Protein AF-A0A2E4JVW1-F1 (afdb_monomer_lite)

Structure (mmCIF, N/CA/C/O backbone):
data_AF-A0A2E4JVW1-F1
#
_entry.id   AF-A0A2E4JVW1-F1
#
loop_
_atom_site.group_PDB
_atom_site.id
_atom_site.type_symbol
_atom_site.label_atom_id
_atom_site.label_alt_id
_atom_site.label_comp_id
_atom_site.label_asym_id
_atom_site.label_entity_id
_atom_site.label_seq_id
_atom_site.pdbx_PDB_ins_code
_atom_site.Cartn_x
_atom_site.Cartn_y
_atom_site.Cartn_z
_atom_site.occupancy
_atom_site.B_iso_or_equiv
_atom_site.auth_seq_id
_atom_site.auth_comp_id
_atom_site.auth_asym_id
_atom_site.auth_atom_id
_atom_site.pdbx_PDB_model_num
ATOM 1 N N . MET A 1 1 ? -23.697 -25.022 1.674 1.00 61.47 1 MET A N 1
ATOM 2 C CA . MET A 1 1 ? -24.098 -23.598 1.800 1.00 61.47 1 MET A CA 1
ATOM 3 C C . MET A 1 1 ? -22.900 -22.826 2.348 1.00 61.47 1 MET A C 1
ATOM 5 O O . MET A 1 1 ? -22.232 -23.369 3.217 1.00 61.47 1 MET A O 1
ATOM 9 N N . LYS A 1 2 ? -22.582 -21.632 1.831 1.00 74.06 2 LYS A N 1
ATOM 10 C CA . LYS A 1 2 ? -21.487 -20.791 2.355 1.00 74.06 2 LYS A CA 1
ATOM 11 C C . LYS A 1 2 ? -22.004 -19.879 3.472 1.00 74.06 2 LYS A C 1
ATOM 13 O O . LYS A 1 2 ? -23.174 -19.491 3.436 1.00 74.06 2 LYS A O 1
ATOM 18 N N . THR A 1 3 ? -21.140 -19.543 4.428 1.00 81.38 3 THR A N 1
ATOM 19 C CA . THR A 1 3 ? -21.439 -18.573 5.488 1.00 81.38 3 THR A CA 1
ATOM 20 C C . THR A 1 3 ? -21.688 -17.192 4.883 1.00 81.38 3 THR A C 1
ATOM 22 O O . THR A 1 3 ? -20.902 -16.742 4.052 1.00 81.38 3 THR A O 1
ATOM 25 N N . ARG A 1 4 ? -22.781 -16.527 5.268 1.00 84.62 4 ARG A N 1
ATOM 26 C CA . ARG A 1 4 ? -23.147 -15.188 4.783 1.00 84.62 4 ARG A CA 1
ATOM 27 C C . ARG A 1 4 ? -23.717 -14.316 5.895 1.00 84.62 4 ARG A C 1
ATOM 29 O O . ARG A 1 4 ? -24.437 -14.812 6.759 1.00 84.62 4 ARG A O 1
ATOM 36 N N . ALA A 1 5 ? -23.451 -13.015 5.827 1.00 86.19 5 ALA A N 1
ATOM 37 C CA . ALA A 1 5 ? -24.197 -12.028 6.599 1.00 86.19 5 ALA A CA 1
ATOM 38 C C . ALA A 1 5 ? -25.593 -11.867 5.979 1.00 86.19 5 ALA A C 1
ATOM 40 O O . ALA A 1 5 ? -25.732 -11.732 4.765 1.00 86.19 5 ALA A O 1
ATOM 41 N N . SER A 1 6 ? -26.628 -11.941 6.808 1.00 86.31 6 SER A N 1
ATOM 42 C CA . SER A 1 6 ? -28.033 -11.878 6.382 1.00 86.31 6 SER A CA 1
ATOM 43 C C . SER A 1 6 ? -28.719 -10.582 6.793 1.00 86.31 6 SER A C 1
ATOM 45 O O . SER A 1 6 ? -29.601 -10.105 6.085 1.00 86.31 6 SER A O 1
ATOM 47 N N . LYS A 1 7 ? -28.297 -10.000 7.918 1.00 86.19 7 LYS A N 1
ATOM 48 C CA . LYS A 1 7 ? -28.765 -8.709 8.415 1.00 86.19 7 LYS A CA 1
ATOM 49 C C . LYS A 1 7 ? -27.623 -8.023 9.155 1.00 86.19 7 LYS A C 1
ATOM 51 O O . LYS A 1 7 ? -26.920 -8.681 9.919 1.00 86.19 7 LYS A O 1
ATOM 56 N N . ILE A 1 8 ? -27.463 -6.728 8.921 1.00 85.19 8 ILE A N 1
ATOM 57 C CA . ILE A 1 8 ? -26.498 -5.859 9.601 1.00 85.19 8 ILE A CA 1
ATOM 58 C C . ILE A 1 8 ? -27.325 -4.751 10.268 1.00 85.19 8 ILE A C 1
ATOM 60 O O . ILE A 1 8 ? -28.175 -4.157 9.600 1.00 85.19 8 ILE A O 1
ATOM 64 N N . SER A 1 9 ? -27.152 -4.533 11.572 1.00 86.31 9 SER A N 1
ATOM 65 C CA . SER A 1 9 ? -27.768 -3.431 12.330 1.00 86.31 9 SER A CA 1
ATOM 66 C C . SER A 1 9 ? -26.704 -2.418 12.766 1.00 86.31 9 SER A C 1
ATOM 68 O O . SER A 1 9 ? -25.636 -2.352 12.173 1.00 86.31 9 SER A O 1
ATOM 70 N N . SER A 1 10 ? -26.990 -1.564 13.745 1.00 82.31 10 SER A N 1
ATOM 71 C CA . SER A 1 10 ? -25.998 -0.648 14.325 1.00 82.31 10 SER A CA 1
ATOM 72 C C . SER A 1 10 ? -25.099 -1.313 15.371 1.00 82.31 10 SER A C 1
ATOM 74 O O . SER A 1 10 ? -24.071 -0.748 15.709 1.00 82.31 10 SER A O 1
ATOM 76 N N . ASP A 1 11 ? -25.484 -2.486 15.871 1.00 90.69 11 ASP A N 1
ATOM 77 C CA . ASP A 1 11 ? -24.921 -3.161 17.049 1.00 90.69 11 ASP A CA 1
ATOM 78 C C . ASP A 1 11 ? -24.727 -4.678 16.858 1.00 90.69 11 ASP A C 1
ATOM 80 O O . ASP A 1 11 ? -24.228 -5.370 17.749 1.00 90.69 11 ASP A O 1
ATOM 84 N N . SER A 1 12 ? -25.180 -5.239 15.728 1.00 90.75 12 SER A N 1
ATOM 85 C CA . SER A 1 12 ? -25.113 -6.680 15.494 1.00 90.75 12 SER A CA 1
ATOM 86 C C . SER A 1 12 ? -25.088 -7.097 14.019 1.00 90.75 12 SER A C 1
ATOM 88 O O . SER A 1 12 ? -25.617 -6.422 13.133 1.00 90.75 12 SER A O 1
ATOM 90 N N . ILE A 1 13 ? -24.479 -8.256 13.748 1.00 91.50 13 ILE A N 1
ATOM 91 C CA . ILE A 1 13 ? -24.524 -8.941 12.449 1.00 91.50 13 ILE A CA 1
ATOM 92 C C . ILE A 1 13 ? -25.131 -10.328 12.635 1.00 91.50 13 ILE A C 1
ATOM 94 O O . ILE A 1 13 ? -24.629 -11.135 13.418 1.00 91.50 13 ILE A O 1
ATOM 98 N N . GLN A 1 14 ? -26.173 -10.646 11.864 1.00 91.19 14 GLN A N 1
ATOM 99 C CA . GLN A 1 14 ? -26.703 -12.007 11.775 1.00 91.19 14 GLN A CA 1
ATOM 100 C C . GLN A 1 14 ? -25.977 -12.798 10.695 1.00 91.19 14 GLN A C 1
ATOM 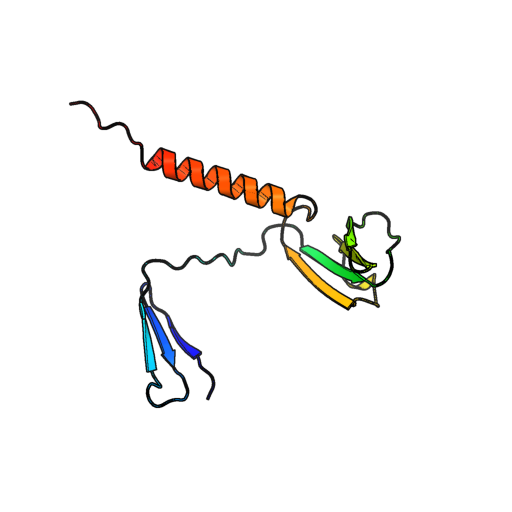102 O O . GLN A 1 14 ? -26.057 -12.474 9.505 1.00 91.19 14 GLN A O 1
ATOM 107 N N . VAL A 1 15 ? -25.342 -13.889 11.103 1.00 90.75 15 VAL A N 1
ATOM 108 C CA . VAL A 1 15 ? -24.577 -14.783 10.239 1.00 90.75 15 VAL A CA 1
ATOM 109 C C . VAL A 1 15 ? -25.346 -16.088 10.042 1.00 90.75 15 VAL A C 1
ATOM 111 O O . VAL A 1 15 ? -25.804 -16.703 11.004 1.00 90.75 15 VAL A O 1
ATOM 114 N N . LEU A 1 16 ? -25.487 -16.510 8.785 1.00 89.50 16 LEU A N 1
ATOM 115 C CA . LEU A 1 16 ? -26.099 -17.779 8.391 1.00 89.50 16 LEU A CA 1
ATOM 116 C C . LEU A 1 16 ? -25.045 -18.686 7.760 1.00 89.50 16 LEU A C 1
ATOM 118 O O . LEU A 1 16 ? -24.385 -18.268 6.811 1.00 89.50 16 LEU A O 1
ATOM 122 N N . GLY A 1 17 ? -24.908 -19.920 8.239 1.00 83.25 17 GLY A N 1
ATOM 123 C CA . GLY A 1 17 ? -23.941 -20.906 7.744 1.00 83.25 17 GLY A CA 1
ATOM 124 C C . GLY A 1 17 ? -24.561 -22.283 7.509 1.00 83.25 17 GLY A C 1
ATOM 125 O O . GLY A 1 17 ? -25.713 -22.529 7.857 1.00 83.25 17 GLY A O 1
ATOM 126 N N . ALA A 1 18 ? -23.793 -23.198 6.910 1.00 72.44 18 ALA A N 1
ATOM 127 C CA . ALA A 1 18 ? -24.144 -24.619 6.901 1.00 72.44 18 ALA A CA 1
ATOM 128 C C . ALA A 1 18 ? -23.584 -25.291 8.162 1.00 72.44 18 ALA A C 1
ATOM 130 O O . ALA A 1 18 ? -22.370 -25.351 8.330 1.00 72.44 18 ALA A O 1
ATOM 131 N N . GLY A 1 19 ? -24.462 -25.800 9.026 1.00 68.31 19 GLY A N 1
ATOM 132 C CA . GLY A 1 19 ? -24.107 -26.531 10.245 1.00 68.31 19 GLY A CA 1
ATOM 133 C C . GLY A 1 19 ? -25.279 -26.582 11.228 1.00 68.31 19 GLY A C 1
ATOM 134 O O . GLY A 1 19 ? -26.271 -25.883 11.034 1.00 68.31 19 GLY A O 1
ATOM 135 N N . ALA A 1 20 ? -25.168 -27.391 12.287 1.00 62.06 20 ALA A N 1
ATOM 136 C CA . ALA A 1 20 ? -26.198 -27.501 13.331 1.00 62.06 20 ALA A CA 1
ATOM 137 C C . ALA A 1 20 ? -26.480 -26.154 14.030 1.00 62.06 20 ALA A C 1
ATOM 139 O O . ALA A 1 20 ? -27.611 -25.869 14.408 1.00 62.06 20 ALA A O 1
ATOM 140 N N . ILE A 1 21 ? -25.466 -25.286 14.111 1.00 65.25 21 ILE A N 1
ATOM 141 C CA . ILE A 1 21 ? -25.580 -23.884 14.531 1.00 65.25 21 ILE A CA 1
ATOM 142 C C . ILE A 1 21 ? -25.574 -23.020 13.263 1.00 65.25 21 ILE A C 1
ATOM 144 O O . ILE A 1 21 ? -24.631 -22.293 12.961 1.00 65.25 21 ILE A O 1
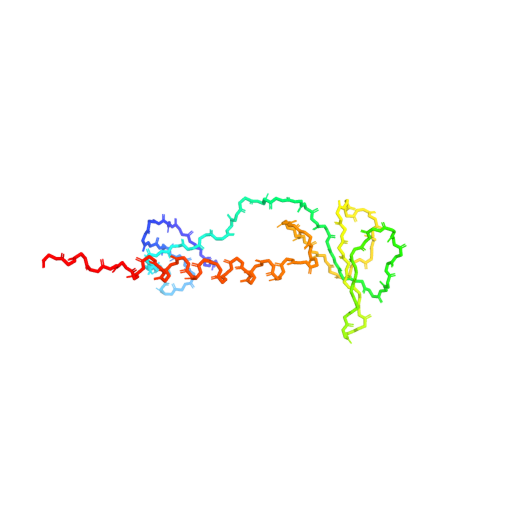ATOM 148 N N . GLY A 1 22 ? -26.615 -23.181 12.447 1.00 68.81 22 GLY A N 1
ATOM 149 C CA . GLY A 1 22 ? -26.729 -22.531 11.137 1.00 68.81 22 GLY A CA 1
ATOM 150 C C . GLY A 1 22 ? -27.040 -21.033 11.204 1.00 68.81 22 GLY A C 1
ATOM 151 O O . GLY A 1 22 ? -27.078 -20.375 10.165 1.00 68.81 22 GLY A O 1
ATOM 152 N N . ARG A 1 23 ? -27.269 -20.489 12.406 1.00 83.25 23 ARG A N 1
ATOM 153 C CA . ARG A 1 23 ? -27.596 -19.083 12.652 1.00 83.25 23 ARG A CA 1
ATOM 154 C C . ARG A 1 23 ? -26.926 -18.606 13.934 1.00 83.25 23 ARG A C 1
ATOM 156 O O . ARG A 1 23 ? -27.101 -19.230 14.975 1.00 83.25 23 ARG A O 1
ATOM 163 N N . ASN A 1 24 ? -26.203 -17.496 13.852 1.00 87.12 24 ASN A N 1
ATOM 164 C CA . ASN A 1 24 ? -25.620 -16.841 15.018 1.00 87.12 24 ASN A CA 1
ATOM 165 C C . ASN A 1 24 ? -25.655 -15.313 14.868 1.00 87.12 24 ASN A C 1
ATOM 167 O O . ASN A 1 24 ? -25.773 -14.797 13.753 1.00 87.12 24 ASN A O 1
ATOM 171 N N . THR A 1 25 ? -25.545 -14.605 15.987 1.00 90.44 25 THR A N 1
ATOM 172 C CA . THR A 1 25 ? -25.500 -13.143 16.052 1.00 90.44 25 THR A CA 1
ATOM 173 C C . THR A 1 25 ? -24.168 -12.717 16.656 1.00 90.44 25 THR A C 1
ATOM 175 O O . THR A 1 25 ? -23.791 -13.189 17.724 1.00 90.44 25 THR A O 1
ATOM 178 N N . ILE A 1 26 ? -23.453 -11.830 15.968 1.00 89.12 26 ILE A N 1
ATOM 179 C CA . ILE A 1 26 ? -22.227 -11.199 16.469 1.00 89.12 26 ILE A CA 1
ATOM 180 C C . ILE A 1 26 ? -22.600 -9.793 16.924 1.00 89.12 26 ILE A C 1
ATOM 182 O O . ILE A 1 26 ? -23.071 -9.016 16.098 1.00 89.12 26 ILE A O 1
ATOM 186 N N . HIS A 1 27 ? -22.399 -9.479 18.202 1.00 91.38 27 HIS A N 1
ATOM 187 C CA . HIS A 1 27 ? -22.589 -8.134 18.750 1.00 91.38 27 HIS A CA 1
ATOM 188 C C . HIS A 1 27 ? -21.291 -7.326 18.668 1.00 91.38 27 HIS A C 1
ATOM 190 O O . HIS A 1 27 ? -20.204 -7.895 18.782 1.00 91.38 27 HIS A O 1
ATOM 196 N N . TYR A 1 28 ? -21.404 -6.016 18.464 1.00 85.75 28 TYR A N 1
ATOM 197 C CA . TYR A 1 28 ? -20.270 -5.094 18.434 1.00 85.75 28 TYR A CA 1
ATOM 198 C C . TYR A 1 28 ? -20.677 -3.705 18.922 1.00 85.75 28 TYR A C 1
ATOM 200 O O . TYR A 1 28 ? -21.818 -3.285 18.746 1.00 85.75 28 TYR A O 1
ATOM 208 N N . ASP A 1 29 ? -19.706 -2.973 19.462 1.00 83.75 29 ASP A N 1
ATOM 209 C CA . ASP A 1 29 ? -19.912 -1.599 19.931 1.00 83.75 29 ASP A CA 1
ATOM 210 C C . ASP A 1 29 ? -19.619 -0.559 18.839 1.00 83.75 29 ASP A C 1
ATOM 212 O O . ASP A 1 29 ? -20.232 0.505 18.795 1.00 83.75 29 ASP A O 1
ATOM 216 N N . ALA A 1 30 ? -18.681 -0.857 17.931 1.00 76.81 30 ALA A N 1
ATOM 217 C CA . ALA A 1 30 ? -18.308 0.029 16.833 1.00 76.81 30 ALA A CA 1
ATOM 218 C C . ALA A 1 30 ? -17.827 -0.753 15.602 1.00 76.81 30 ALA A C 1
ATOM 220 O O . ALA A 1 30 ? -17.072 -1.718 15.720 1.00 76.81 30 ALA A O 1
ATOM 221 N N . ILE A 1 31 ? -18.216 -0.288 14.410 1.00 77.81 31 ILE A N 1
ATOM 222 C CA . ILE A 1 31 ? -17.628 -0.717 13.135 1.00 77.81 31 ILE A CA 1
ATOM 223 C C . ILE A 1 31 ? -16.647 0.356 12.686 1.00 77.81 31 ILE A C 1
ATOM 225 O O . ILE A 1 31 ? -17.023 1.506 12.464 1.00 77.81 31 ILE A O 1
ATOM 229 N N . LEU A 1 32 ? -15.390 -0.039 12.515 1.00 72.00 32 LEU A N 1
ATOM 230 C CA . LEU A 1 32 ? -14.396 0.789 11.852 1.00 72.00 32 LEU A CA 1
ATOM 231 C C . LEU A 1 32 ? -14.420 0.457 10.363 1.00 72.00 32 LEU A C 1
ATOM 233 O O . LEU A 1 32 ? -13.839 -0.534 9.922 1.00 72.00 32 LEU A O 1
ATOM 237 N N . ASP A 1 33 ? -15.145 1.266 9.598 1.00 69.12 33 ASP A N 1
ATOM 238 C CA . ASP A 1 33 ? -15.163 1.148 8.148 1.00 69.12 33 ASP A CA 1
ATOM 239 C C . ASP A 1 33 ? -14.036 1.988 7.545 1.00 69.12 33 ASP A C 1
ATOM 241 O O . ASP A 1 33 ? -14.134 3.208 7.419 1.00 69.12 33 ASP A O 1
ATOM 245 N N . PHE A 1 34 ? -12.936 1.323 7.201 1.00 65.00 34 PHE A N 1
ATOM 246 C CA . PHE A 1 34 ? -11.792 1.950 6.538 1.00 65.00 34 PHE A CA 1
ATOM 247 C C . PHE A 1 34 ? -11.901 1.930 5.015 1.00 65.00 34 PHE A C 1
ATOM 249 O O . PHE A 1 34 ? -10.947 2.314 4.338 1.00 65.00 34 PHE A O 1
ATOM 256 N N . ARG A 1 35 ? -13.041 1.496 4.458 1.00 65.31 35 ARG A N 1
ATOM 257 C CA . ARG A 1 35 ? -13.335 1.658 3.034 1.00 65.31 35 ARG A CA 1
ATOM 258 C C . ARG A 1 35 ? -13.578 3.144 2.788 1.00 65.31 35 ARG A C 1
ATOM 260 O O . ARG A 1 35 ? -14.709 3.619 2.784 1.00 65.31 35 ARG A O 1
ATOM 267 N N . GLN A 1 36 ? -12.499 3.905 2.657 1.00 60.09 36 GLN A N 1
ATOM 268 C CA . GLN A 1 36 ? -12.586 5.266 2.155 1.00 60.09 36 GLN A CA 1
ATOM 269 C C . GLN A 1 36 ? -13.123 5.198 0.721 1.00 60.09 36 GLN A C 1
ATOM 271 O O . GLN A 1 36 ? -12.835 4.249 -0.012 1.00 60.09 36 GLN A O 1
ATOM 276 N N . ASN A 1 37 ? -13.881 6.212 0.298 1.00 58.62 37 ASN A N 1
ATOM 277 C CA . ASN A 1 37 ? -13.926 6.519 -1.131 1.00 58.62 37 ASN A CA 1
ATOM 278 C C . ASN A 1 37 ? -12.467 6.602 -1.590 1.00 58.62 37 ASN A C 1
ATOM 280 O O . ASN A 1 37 ? -11.666 7.177 -0.862 1.00 58.62 37 ASN A O 1
ATOM 284 N N . ASN A 1 38 ? -12.099 5.998 -2.716 1.00 61.34 38 ASN A N 1
ATOM 285 C CA . ASN A 1 38 ? -10.735 6.092 -3.233 1.00 61.34 38 ASN A CA 1
ATOM 286 C C . ASN A 1 38 ? -10.388 7.581 -3.425 1.00 61.34 38 ASN A C 1
ATOM 288 O O . ASN A 1 38 ? -10.796 8.185 -4.415 1.00 61.34 38 ASN A O 1
ATOM 292 N N . VAL A 1 39 ? -9.730 8.197 -2.439 1.00 67.38 39 VAL A N 1
ATOM 293 C CA . VAL A 1 39 ? -9.357 9.612 -2.458 1.00 67.38 39 VAL A CA 1
ATOM 294 C C . VAL A 1 39 ? -7.885 9.678 -2.824 1.00 67.38 39 VAL A C 1
ATOM 296 O O . VAL A 1 39 ? -7.045 9.136 -2.110 1.00 67.38 39 VAL A O 1
ATOM 299 N N . GLY A 1 40 ? -7.591 10.351 -3.931 1.00 75.38 40 GLY A N 1
ATOM 300 C CA . GLY A 1 40 ? -6.234 10.530 -4.437 1.00 75.38 40 GLY A CA 1
ATOM 301 C C . GLY A 1 40 ? -6.009 9.852 -5.790 1.00 75.38 40 GLY A C 1
ATOM 302 O O . GLY A 1 40 ? -6.926 9.230 -6.336 1.00 75.38 40 GLY A O 1
ATOM 303 N N . PRO A 1 41 ? -4.806 10.014 -6.364 1.00 83.25 41 PRO A N 1
ATOM 304 C CA . PRO A 1 41 ? -4.464 9.416 -7.645 1.00 83.25 41 PRO A CA 1
ATOM 305 C C . PRO A 1 41 ? -4.494 7.883 -7.591 1.00 83.25 41 PRO A C 1
ATOM 307 O O . PRO A 1 41 ? -4.202 7.261 -6.567 1.00 83.25 41 PRO A O 1
ATOM 310 N N . GLU A 1 42 ? -4.867 7.275 -8.717 1.00 86.56 42 GLU A N 1
ATOM 311 C CA . GLU A 1 42 ? -4.778 5.831 -8.915 1.00 86.56 42 GLU A CA 1
ATOM 312 C C . GLU A 1 42 ? -3.381 5.481 -9.424 1.00 86.56 42 GLU A C 1
ATOM 314 O O . GLU A 1 42 ? -2.944 5.940 -10.478 1.00 86.56 42 GLU A O 1
ATOM 319 N N . TRP A 1 43 ? -2.705 4.614 -8.686 1.00 88.06 43 TRP A N 1
ATOM 320 C CA . TRP A 1 43 ? -1.420 4.058 -9.053 1.00 88.06 43 TRP A CA 1
ATOM 321 C C . TRP A 1 43 ? -1.592 2.602 -9.435 1.00 88.06 43 TRP A C 1
ATOM 323 O O . TRP A 1 43 ? -2.122 1.783 -8.677 1.00 88.06 43 TRP A O 1
ATOM 333 N N . PHE A 1 44 ? -1.083 2.266 -10.608 1.00 88.69 44 PHE A N 1
ATOM 334 C CA . PHE A 1 44 ? -0.994 0.894 -11.048 1.00 88.69 44 PHE A CA 1
ATOM 335 C C . PHE A 1 44 ? 0.384 0.340 -10.713 1.00 88.69 44 PHE A C 1
ATOM 337 O O . PHE A 1 44 ? 1.401 0.880 -11.149 1.00 88.69 44 PHE A O 1
ATOM 344 N N . GLY A 1 45 ? 0.418 -0.740 -9.940 1.00 88.81 45 GLY A N 1
ATOM 345 C CA . GLY A 1 45 ? 1.659 -1.363 -9.518 1.00 88.81 45 GLY A CA 1
ATOM 346 C C . GLY A 1 45 ? 1.714 -2.850 -9.806 1.00 88.81 45 GLY A C 1
ATOM 347 O O . GLY A 1 45 ? 0.716 -3.506 -10.119 1.00 88.81 45 GLY A O 1
ATOM 348 N N . GLY A 1 46 ? 2.902 -3.412 -9.659 1.00 90.50 46 GLY A N 1
ATOM 349 C CA . GLY A 1 46 ? 3.083 -4.844 -9.765 1.00 90.50 46 GLY A CA 1
ATOM 350 C C . GLY A 1 46 ? 4.524 -5.290 -9.618 1.00 90.50 46 GLY A C 1
ATOM 351 O O . GLY A 1 46 ? 5.440 -4.496 -9.415 1.00 90.50 46 GLY A O 1
ATOM 352 N N . ILE A 1 47 ? 4.698 -6.602 -9.719 1.00 91.69 47 ILE A N 1
ATOM 353 C CA . ILE A 1 47 ? 5.977 -7.284 -9.555 1.00 91.69 47 ILE A CA 1
ATOM 354 C C . ILE A 1 47 ? 6.409 -7.861 -10.899 1.00 91.69 47 ILE A C 1
ATOM 356 O O . ILE A 1 47 ? 5.613 -8.484 -11.607 1.00 91.69 47 ILE A O 1
ATOM 360 N N . LEU A 1 48 ? 7.683 -7.674 -11.225 1.00 90.50 48 LEU A N 1
ATOM 361 C CA . LEU A 1 48 ? 8.329 -8.150 -12.442 1.00 90.50 48 LEU A CA 1
ATOM 362 C C . LEU A 1 48 ? 9.592 -8.936 -12.098 1.00 90.50 48 LEU A C 1
ATOM 364 O O . LEU A 1 48 ? 10.275 -8.648 -11.119 1.00 90.50 48 LEU A O 1
ATOM 368 N N . SER A 1 49 ? 9.943 -9.905 -12.938 1.00 88.38 49 SER A N 1
ATOM 369 C CA . SER A 1 49 ? 11.215 -10.636 -12.833 1.00 88.38 49 SER A CA 1
ATOM 370 C C . SER A 1 49 ? 12.422 -9.807 -13.276 1.00 88.38 49 SER A C 1
ATOM 372 O O . SER A 1 49 ? 13.559 -10.211 -13.063 1.00 88.38 49 SER A O 1
ATOM 374 N N . SER A 1 50 ? 12.192 -8.680 -13.947 1.00 80.06 50 SER A N 1
ATOM 375 C CA . SER A 1 50 ? 13.228 -7.830 -14.526 1.00 80.06 50 SER A CA 1
ATOM 376 C C . SER A 1 50 ? 12.939 -6.364 -14.250 1.00 80.06 50 SER A C 1
ATOM 378 O O . SER A 1 50 ? 11.781 -5.966 -14.113 1.00 80.06 50 SER A O 1
ATOM 380 N N . LYS A 1 51 ? 13.997 -5.552 -14.239 1.00 71.50 51 LYS A N 1
ATOM 381 C CA . LYS A 1 51 ? 13.866 -4.106 -14.108 1.00 71.50 51 LYS A CA 1
ATOM 382 C C . LYS A 1 51 ? 13.135 -3.527 -15.319 1.00 71.50 51 LYS A C 1
ATOM 384 O O . LYS A 1 51 ? 13.366 -3.943 -16.456 1.00 71.50 51 LYS A O 1
ATOM 389 N N . LEU A 1 52 ? 12.277 -2.560 -15.051 1.00 71.06 52 LEU A N 1
ATOM 390 C CA . LEU A 1 52 ? 11.627 -1.743 -16.054 1.00 71.06 52 LEU A CA 1
ATOM 391 C C . LEU A 1 52 ? 12.510 -0.498 -16.328 1.00 71.06 52 LEU A C 1
ATOM 393 O O . LEU A 1 52 ? 13.445 -0.206 -15.580 1.00 71.06 52 LEU A O 1
ATOM 397 N N . GLY A 1 53 ? 12.350 0.131 -17.489 1.00 66.75 53 GLY A N 1
ATOM 398 C CA . GLY A 1 53 ? 13.239 1.203 -17.959 1.00 66.75 53 GLY A CA 1
ATOM 399 C C . GLY A 1 53 ? 12.495 2.471 -18.350 1.00 66.75 53 GLY A C 1
ATOM 400 O O . GLY A 1 53 ? 13.010 3.244 -19.157 1.00 66.75 53 GLY A O 1
ATOM 401 N N . PHE A 1 54 ? 11.268 2.664 -17.864 1.00 69.75 54 PHE A N 1
ATOM 402 C CA . PHE A 1 54 ? 10.461 3.811 -18.250 1.00 69.75 54 PHE A CA 1
ATOM 403 C C . PHE A 1 54 ? 10.843 5.051 -17.444 1.00 69.75 54 PHE A C 1
ATOM 405 O O . PHE A 1 54 ? 11.133 5.005 -16.250 1.00 69.75 54 PHE A O 1
ATOM 412 N N . SER A 1 55 ? 10.811 6.207 -18.100 1.00 66.69 55 SER A N 1
ATOM 413 C CA . SER A 1 55 ? 10.942 7.488 -17.416 1.00 66.69 55 SER A CA 1
ATOM 414 C C . SER A 1 55 ? 9.710 7.743 -16.542 1.00 66.69 55 SER A C 1
ATOM 416 O O . SER A 1 55 ? 8.593 7.739 -17.058 1.00 66.69 55 SER A O 1
ATOM 418 N N . GLY A 1 56 ? 9.913 8.012 -15.250 1.00 71.06 56 GLY A N 1
ATOM 419 C CA . GLY A 1 56 ? 8.838 8.380 -14.318 1.00 71.06 56 GLY A CA 1
ATOM 420 C C . GLY A 1 56 ? 8.208 7.217 -13.548 1.00 71.06 56 GLY A C 1
ATOM 421 O O . GLY A 1 56 ? 7.259 7.438 -12.801 1.00 71.06 56 GLY A O 1
ATOM 422 N N . GLU A 1 57 ? 8.728 5.997 -13.691 1.00 82.44 57 GLU A N 1
ATOM 423 C CA . GLU A 1 57 ? 8.342 4.879 -12.829 1.00 82.44 57 GLU A CA 1
ATOM 424 C C . GLU A 1 57 ? 8.940 5.021 -11.421 1.00 82.44 57 GLU A C 1
ATOM 426 O O . GLU A 1 57 ? 10.068 5.489 -11.239 1.00 82.44 57 GLU A O 1
ATOM 431 N N . ILE A 1 58 ? 8.192 4.572 -10.418 1.00 88.12 58 ILE A N 1
ATOM 432 C CA . ILE A 1 58 ? 8.722 4.325 -9.078 1.00 88.12 58 ILE A CA 1
ATOM 433 C C . ILE A 1 58 ? 9.048 2.838 -9.019 1.00 88.12 58 ILE A C 1
ATOM 435 O O . ILE A 1 58 ? 8.156 2.016 -9.209 1.00 88.12 58 ILE A O 1
ATOM 439 N N . SER A 1 59 ? 10.307 2.478 -8.772 1.00 89.00 59 SER A N 1
ATOM 440 C CA . SER A 1 59 ? 10.712 1.074 -8.705 1.00 89.00 59 SER A CA 1
ATOM 441 C C . SER A 1 59 ? 11.649 0.766 -7.543 1.00 89.00 59 SER A C 1
ATOM 443 O O . SER A 1 59 ? 12.400 1.620 -7.070 1.00 89.00 59 SER A O 1
ATOM 445 N N . GLY A 1 60 ? 11.581 -0.479 -7.075 1.00 88.62 60 GLY A N 1
ATOM 446 C CA . GLY A 1 60 ? 12.377 -0.997 -5.968 1.00 88.62 60 GLY A CA 1
ATOM 447 C C . GLY A 1 60 ? 12.767 -2.451 -6.200 1.00 88.62 60 GLY A C 1
ATOM 448 O O . GLY A 1 60 ? 11.984 -3.245 -6.722 1.00 88.62 60 GLY A O 1
ATOM 449 N N . PHE A 1 61 ? 13.995 -2.806 -5.825 1.00 90.25 61 PHE A N 1
ATOM 450 C CA . PHE A 1 61 ? 14.473 -4.183 -5.912 1.00 90.25 61 PHE A CA 1
ATOM 451 C C . PHE A 1 61 ? 14.114 -4.945 -4.640 1.00 90.25 61 PHE A C 1
ATOM 453 O O . PHE A 1 61 ? 14.406 -4.494 -3.530 1.00 90.25 61 PHE A O 1
ATOM 460 N N . ARG A 1 62 ? 13.502 -6.114 -4.805 1.00 88.62 62 ARG A N 1
ATOM 461 C CA . ARG A 1 62 ? 13.151 -7.001 -3.704 1.00 88.62 62 ARG A CA 1
ATOM 462 C C . ARG A 1 62 ? 14.282 -8.003 -3.453 1.00 88.62 62 ARG A C 1
ATOM 464 O O . ARG A 1 62 ? 14.941 -8.434 -4.398 1.00 88.62 62 ARG A O 1
ATOM 471 N N . PRO A 1 63 ? 14.490 -8.445 -2.200 1.00 91.12 63 PRO A N 1
ATOM 472 C CA . PRO A 1 63 ? 15.521 -9.436 -1.873 1.00 91.12 63 PRO A CA 1
ATOM 473 C C . PRO A 1 63 ? 15.380 -10.776 -2.612 1.00 91.12 63 PRO A C 1
ATOM 475 O O . PRO A 1 63 ? 16.353 -11.511 -2.740 1.00 91.12 63 PRO A O 1
ATOM 478 N N . ASP A 1 64 ? 14.178 -11.090 -3.100 1.00 89.62 64 ASP A N 1
ATOM 479 C CA . ASP A 1 64 ? 13.867 -12.295 -3.879 1.00 89.62 64 ASP A CA 1
ATOM 480 C C . ASP A 1 64 ? 14.284 -12.202 -5.361 1.00 89.62 64 ASP A C 1
ATOM 482 O O . ASP A 1 64 ? 14.023 -13.122 -6.134 1.00 89.62 64 ASP A O 1
ATOM 486 N N . GLY A 1 65 ? 14.935 -11.110 -5.770 1.00 88.88 65 GLY A N 1
ATOM 487 C CA . GLY A 1 65 ? 15.387 -10.904 -7.143 1.00 88.88 65 GLY A CA 1
ATOM 488 C C . GLY A 1 65 ? 14.352 -10.249 -8.055 1.00 88.88 65 GLY A C 1
ATOM 489 O O . GLY A 1 65 ? 14.664 -9.949 -9.207 1.00 88.88 65 GLY A O 1
ATOM 490 N N . THR A 1 66 ? 13.132 -10.015 -7.567 1.00 92.25 66 THR A N 1
ATOM 491 C CA . THR A 1 66 ? 12.080 -9.349 -8.338 1.00 92.25 66 THR A CA 1
ATOM 492 C C . THR A 1 66 ? 12.146 -7.831 -8.189 1.00 92.25 66 THR A C 1
ATOM 494 O O . THR A 1 66 ? 12.789 -7.285 -7.293 1.00 92.25 66 THR A O 1
ATOM 497 N N . THR A 1 67 ? 11.496 -7.118 -9.102 1.00 90.81 67 THR A N 1
ATOM 498 C CA . THR A 1 67 ? 11.370 -5.661 -9.061 1.00 90.81 67 THR A CA 1
ATOM 499 C C . THR A 1 67 ? 9.910 -5.297 -8.855 1.00 90.81 67 THR A C 1
ATOM 501 O O . THR A 1 67 ? 9.043 -5.748 -9.603 1.00 90.81 67 THR A O 1
ATOM 504 N N . GLU A 1 68 ? 9.641 -4.483 -7.843 1.00 91.12 68 GLU A N 1
ATOM 505 C CA . GLU A 1 68 ? 8.354 -3.824 -7.664 1.00 91.12 68 GLU A CA 1
ATOM 506 C C . GLU A 1 68 ? 8.347 -2.516 -8.454 1.00 91.12 68 GLU A C 1
ATOM 508 O O . GLU A 1 68 ? 9.336 -1.779 -8.440 1.00 91.12 68 GLU A O 1
ATOM 513 N N . VAL A 1 69 ? 7.250 -2.239 -9.155 1.00 90.31 69 VAL A N 1
ATOM 514 C CA . VAL A 1 69 ? 7.081 -1.035 -9.973 1.00 90.31 69 VAL A CA 1
ATOM 515 C C . VAL A 1 69 ? 5.710 -0.427 -9.724 1.00 90.31 69 VAL A C 1
ATOM 517 O O . VAL A 1 69 ? 4.727 -1.158 -9.633 1.00 90.31 69 VAL A O 1
ATOM 520 N N . TRP A 1 70 ? 5.651 0.901 -9.683 1.00 90.19 70 TRP A N 1
ATOM 521 C CA . TRP A 1 70 ? 4.445 1.712 -9.580 1.00 90.19 70 TRP A CA 1
ATOM 522 C C . TRP A 1 70 ? 4.426 2.792 -10.664 1.00 90.19 70 TRP A C 1
ATOM 524 O O . TRP A 1 70 ? 5.424 3.476 -10.908 1.00 90.19 70 TRP A O 1
ATOM 534 N N . LEU A 1 71 ? 3.273 2.941 -11.311 1.00 87.56 71 LEU A N 1
ATOM 535 C CA . LEU A 1 71 ? 3.025 3.834 -12.437 1.00 87.56 71 LEU A CA 1
ATOM 536 C C . LEU A 1 71 ? 1.771 4.666 -12.152 1.00 87.56 71 LEU A C 1
ATOM 538 O O . LEU A 1 71 ? 0.728 4.118 -11.805 1.00 87.56 71 LEU A O 1
ATOM 542 N N . ASN A 1 72 ? 1.853 5.979 -12.364 1.00 81.44 72 ASN A N 1
ATOM 543 C CA . ASN A 1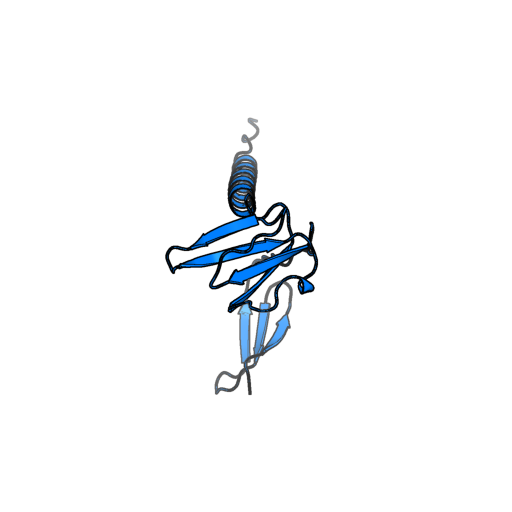 72 ? 0.706 6.898 -12.298 1.00 81.44 72 ASN A CA 1
ATOM 544 C C . ASN A 1 72 ? -0.067 6.957 -13.638 1.00 81.44 72 ASN A C 1
ATOM 546 O O . ASN A 1 72 ? -0.704 7.947 -13.977 1.00 81.44 72 ASN A O 1
ATOM 550 N N . GLU A 1 73 ? 0.066 5.922 -14.474 1.00 68.69 73 GLU A N 1
ATOM 551 C CA . GLU A 1 73 ? -0.530 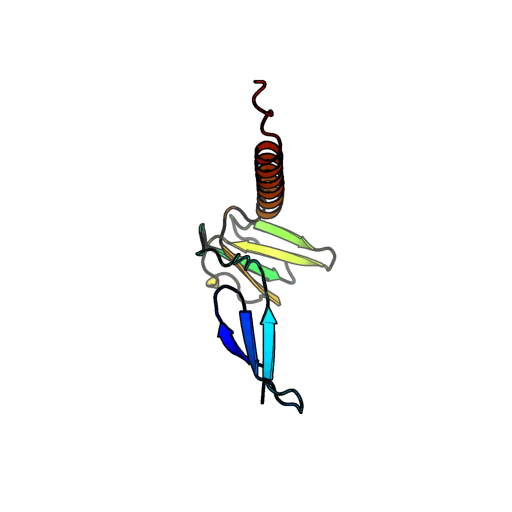5.844 -15.809 1.00 68.69 73 GLU A CA 1
ATOM 552 C C . GLU A 1 73 ? -0.986 4.409 -16.118 1.00 68.69 73 GLU A C 1
ATOM 554 O O . GLU A 1 73 ? -0.585 3.447 -15.462 1.00 68.69 73 GLU A O 1
ATOM 559 N N . SER A 1 74 ? -1.843 4.263 -17.136 1.00 61.97 74 SER A N 1
ATOM 560 C CA . SER A 1 74 ? -2.600 3.034 -17.404 1.00 61.97 74 SER A CA 1
ATOM 561 C C . SER A 1 74 ? -1.749 1.756 -17.509 1.00 61.97 74 SER A C 1
ATOM 563 O O . SER A 1 74 ? -0.686 1.740 -18.136 1.00 61.97 74 SER A O 1
ATOM 565 N N . ARG A 1 75 ? -2.327 0.654 -17.005 1.00 57.88 75 ARG A N 1
ATOM 566 C CA . ARG A 1 75 ? -1.861 -0.751 -17.006 1.00 57.88 75 ARG A CA 1
ATOM 567 C C . ARG A 1 75 ? -1.229 -1.263 -18.313 1.00 57.88 75 ARG A C 1
ATOM 569 O O . ARG A 1 75 ? -0.456 -2.215 -18.279 1.00 57.88 75 ARG A O 1
ATOM 576 N N . ASN A 1 76 ? -1.516 -0.633 -19.452 1.00 58.81 76 ASN A N 1
ATOM 577 C CA . ASN A 1 76 ? -1.185 -1.125 -20.794 1.00 58.81 76 ASN A CA 1
ATOM 578 C C . ASN A 1 76 ? 0.301 -1.025 -21.185 1.00 58.81 76 ASN A C 1
ATOM 580 O O . ASN A 1 76 ? 0.657 -1.411 -22.295 1.00 58.81 76 ASN A O 1
ATOM 584 N N . ARG A 1 77 ? 1.178 -0.501 -20.319 1.00 64.12 77 ARG A N 1
ATOM 585 C CA . ARG A 1 77 ? 2.610 -0.347 -20.641 1.00 64.12 77 ARG A CA 1
ATOM 586 C C . ARG A 1 77 ? 3.459 -1.590 -20.368 1.00 64.12 77 ARG A C 1
ATOM 588 O O . ARG A 1 77 ? 4.612 -1.626 -20.787 1.00 64.12 77 ARG A O 1
ATOM 595 N N . VAL A 1 78 ? 2.915 -2.604 -19.688 1.00 69.56 78 VAL A N 1
ATOM 596 C CA . VAL A 1 78 ? 3.680 -3.775 -19.232 1.00 69.56 78 VAL A CA 1
ATOM 597 C C . VAL A 1 78 ? 2.837 -5.047 -19.350 1.00 69.56 78 VAL A C 1
ATOM 599 O O . VAL A 1 78 ? 1.759 -5.135 -18.767 1.00 69.56 78 VAL A O 1
ATOM 602 N N . ASN A 1 79 ? 3.344 -6.043 -20.083 1.00 69.69 79 ASN A N 1
ATOM 603 C CA . ASN A 1 79 ? 2.615 -7.278 -20.414 1.00 69.69 79 ASN A CA 1
ATOM 604 C C . ASN A 1 79 ? 3.037 -8.508 -19.585 1.00 69.69 79 ASN A C 1
ATOM 606 O O . ASN A 1 79 ? 2.447 -9.573 -19.737 1.00 69.69 79 ASN A O 1
ATOM 610 N N . ASN A 1 80 ? 4.052 -8.395 -18.726 1.00 81.56 80 ASN A N 1
ATOM 611 C CA . ASN A 1 80 ? 4.720 -9.522 -18.060 1.00 81.56 80 ASN A CA 1
ATOM 612 C C . ASN A 1 80 ? 4.690 -9.439 -16.524 1.00 81.56 80 ASN A C 1
ATOM 614 O O . ASN A 1 80 ? 5.654 -9.816 -15.859 1.00 81.56 80 ASN A O 1
ATOM 618 N N . TRP A 1 81 ? 3.586 -8.951 -15.958 1.00 87.25 81 TRP A N 1
ATOM 619 C CA . TRP A 1 81 ? 3.386 -8.917 -14.510 1.00 87.25 81 TRP A CA 1
ATOM 620 C C . TRP A 1 81 ? 3.341 -10.323 -13.912 1.00 87.25 81 TRP A C 1
ATOM 622 O O . TRP A 1 81 ? 2.534 -11.153 -14.322 1.00 87.25 81 TRP A O 1
ATOM 632 N N . ILE A 1 82 ? 4.157 -10.559 -12.885 1.00 90.38 82 ILE A N 1
ATOM 633 C CA . ILE A 1 82 ? 4.035 -11.731 -12.007 1.00 90.38 82 ILE A CA 1
ATOM 634 C C . ILE A 1 82 ? 2.801 -11.560 -11.117 1.00 90.38 82 ILE A C 1
ATOM 636 O O . ILE A 1 82 ? 2.026 -12.489 -10.905 1.00 90.38 82 ILE A O 1
ATOM 640 N N . GLN A 1 83 ? 2.615 -10.342 -10.611 1.00 90.00 83 GLN A N 1
ATOM 641 C CA . GLN A 1 83 ? 1.489 -9.944 -9.782 1.00 90.00 83 GLN A CA 1
ATOM 642 C C . GLN A 1 83 ? 1.185 -8.471 -10.040 1.00 90.00 83 GLN A C 1
ATOM 644 O O . GLN A 1 83 ? 2.097 -7.675 -10.252 1.00 90.00 83 GLN A O 1
ATOM 649 N N . THR A 1 84 ? -0.094 -8.111 -9.992 1.00 90.31 84 THR A N 1
ATOM 650 C CA . THR A 1 84 ? -0.562 -6.728 -10.125 1.00 90.31 84 THR A CA 1
ATOM 651 C C . THR A 1 84 ? -1.202 -6.255 -8.834 1.00 90.31 84 THR A C 1
ATOM 653 O O . THR A 1 84 ? -1.834 -7.043 -8.128 1.00 90.31 84 THR A O 1
ATOM 656 N N . THR A 1 85 ? -1.114 -4.962 -8.577 1.00 88.81 85 THR A N 1
ATOM 657 C CA . THR A 1 85 ? -1.773 -4.289 -7.467 1.00 88.81 85 THR A CA 1
ATOM 658 C C . THR A 1 85 ? -2.256 -2.913 -7.920 1.00 88.81 85 THR A C 1
ATOM 660 O O . THR A 1 85 ? -1.768 -2.362 -8.909 1.00 88.81 85 THR A O 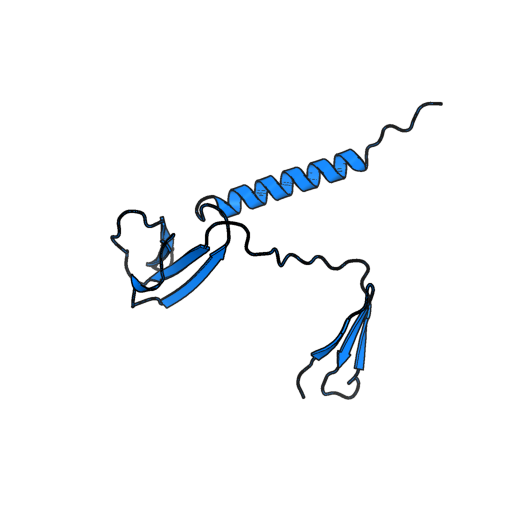1
ATOM 663 N N . THR A 1 86 ? -3.235 -2.372 -7.210 1.00 87.75 86 THR A N 1
ATOM 664 C CA . THR A 1 86 ? -3.721 -1.010 -7.421 1.00 87.75 86 THR A CA 1
ATOM 665 C C . THR A 1 86 ? -3.672 -0.300 -6.084 1.00 87.75 86 THR A C 1
ATOM 667 O O . THR A 1 86 ? -4.108 -0.850 -5.072 1.00 87.75 86 THR A O 1
ATOM 670 N N . TRP A 1 87 ? -3.140 0.912 -6.088 1.00 85.38 87 TRP A N 1
ATOM 671 C CA . TRP A 1 87 ? -3.085 1.782 -4.926 1.00 85.38 87 TRP A CA 1
ATOM 672 C C . TRP A 1 87 ? -3.861 3.060 -5.221 1.00 85.38 87 TRP A C 1
ATOM 674 O O . TRP A 1 87 ? -3.745 3.620 -6.306 1.00 85.38 87 TRP A O 1
ATOM 684 N N . PHE A 1 88 ? -4.658 3.508 -4.259 1.00 84.25 88 PHE A N 1
ATOM 685 C CA . PHE A 1 88 ? -5.379 4.773 -4.333 1.00 84.25 88 PHE A CA 1
ATOM 686 C C . PHE A 1 88 ? -4.875 5.657 -3.204 1.00 84.25 88 PHE A C 1
ATOM 688 O O . PHE A 1 88 ? -5.067 5.328 -2.033 1.00 84.25 88 PHE A O 1
ATOM 695 N N . GLY A 1 89 ? -4.209 6.749 -3.558 1.00 81.50 89 GLY A N 1
ATOM 696 C CA . GLY A 1 89 ? -3.594 7.641 -2.586 1.00 81.50 89 GLY A CA 1
ATOM 697 C C . GLY A 1 89 ? -2.423 8.409 -3.176 1.00 81.50 89 GLY A C 1
ATOM 698 O O . GLY A 1 89 ? -2.146 8.334 -4.372 1.00 81.50 89 GLY A O 1
ATOM 699 N N . GLU A 1 90 ? -1.735 9.153 -2.320 1.00 83.69 90 GLU A N 1
ATOM 700 C CA . GLU A 1 90 ? -0.541 9.916 -2.686 1.00 83.69 90 GLU A CA 1
ATOM 701 C C . GLU A 1 90 ? 0.628 8.998 -3.093 1.00 83.69 90 GLU A C 1
ATOM 703 O O . GLU A 1 90 ? 0.488 7.776 -3.209 1.00 83.69 90 GLU A O 1
ATOM 708 N N . ASP A 1 91 ? 1.789 9.604 -3.340 1.00 86.88 91 ASP A N 1
ATOM 709 C CA . ASP A 1 91 ? 3.000 8.933 -3.807 1.00 86.88 91 ASP A CA 1
ATOM 710 C C . ASP A 1 91 ? 3.310 7.639 -3.016 1.00 86.88 91 ASP A C 1
ATOM 712 O O . ASP A 1 91 ? 3.575 7.697 -1.806 1.00 86.88 91 ASP A O 1
ATOM 716 N N . PRO A 1 92 ? 3.341 6.463 -3.677 1.00 86.06 92 PRO A N 1
ATOM 717 C CA . PRO A 1 92 ? 3.521 5.180 -3.001 1.00 86.06 92 PRO A CA 1
ATOM 718 C C . PRO A 1 92 ? 4.877 5.053 -2.293 1.00 86.06 92 PRO A C 1
ATOM 720 O O . PRO A 1 92 ? 5.018 4.213 -1.406 1.00 86.06 92 PRO A O 1
ATOM 723 N N . ARG A 1 93 ? 5.869 5.903 -2.606 1.00 87.00 93 ARG A N 1
ATOM 724 C CA . ARG A 1 93 ? 7.149 5.957 -1.871 1.00 87.00 93 ARG A CA 1
ATOM 725 C C . ARG A 1 93 ? 6.981 6.432 -0.434 1.00 87.00 93 ARG A C 1
ATOM 727 O O . ARG A 1 93 ? 7.759 6.038 0.430 1.00 87.00 93 ARG A O 1
ATOM 734 N N . ASN A 1 94 ? 5.988 7.284 -0.196 1.00 87.00 94 ASN A N 1
ATOM 735 C CA . ASN A 1 94 ? 5.783 7.956 1.083 1.00 87.00 94 ASN A CA 1
ATOM 736 C C . ASN A 1 94 ? 4.553 7.435 1.831 1.00 87.00 94 ASN A C 1
ATOM 738 O O . ASN A 1 94 ? 4.415 7.730 3.014 1.00 87.00 94 ASN A O 1
ATOM 742 N N . ALA A 1 95 ? 3.703 6.632 1.182 1.00 81.38 95 ALA A N 1
ATOM 743 C CA . ALA A 1 95 ? 2.442 6.135 1.733 1.00 81.38 95 ALA A CA 1
ATOM 744 C C . ALA A 1 95 ? 2.568 5.583 3.164 1.00 81.38 95 ALA A C 1
ATOM 746 O O . ALA A 1 95 ? 1.828 5.987 4.057 1.00 81.38 95 ALA A O 1
ATOM 747 N N . LEU A 1 96 ? 3.559 4.719 3.412 1.00 81.38 96 LEU A N 1
ATOM 748 C CA . LEU A 1 96 ? 3.773 4.147 4.743 1.00 81.38 96 LEU A CA 1
ATOM 749 C C . LEU A 1 96 ? 4.163 5.207 5.783 1.00 81.38 96 LEU A C 1
ATOM 751 O O . LEU A 1 96 ? 3.667 5.179 6.907 1.00 81.38 96 LEU A O 1
ATOM 755 N N . LEU A 1 97 ? 5.056 6.132 5.422 1.00 85.62 97 LEU A N 1
ATOM 756 C CA . LEU A 1 97 ? 5.490 7.202 6.323 1.00 85.62 97 LEU A CA 1
ATOM 757 C C . LEU A 1 97 ? 4.323 8.133 6.655 1.00 85.62 97 LEU A C 1
ATOM 759 O O . LEU A 1 97 ? 4.118 8.473 7.818 1.00 85.62 97 LEU A O 1
ATOM 763 N N . GLU A 1 98 ? 3.519 8.492 5.656 1.00 83.19 98 GLU A N 1
ATOM 764 C CA . GLU A 1 98 ? 2.322 9.301 5.862 1.00 83.19 98 GLU A CA 1
ATOM 765 C C . GLU A 1 98 ? 1.30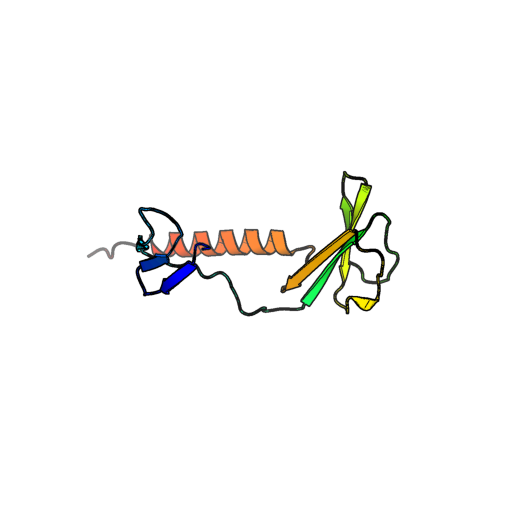5 8.618 6.776 1.00 83.19 98 GLU A C 1
ATOM 767 O O . GLU A 1 98 ? 0.715 9.278 7.631 1.00 83.19 98 GLU A O 1
ATOM 772 N N . ASP A 1 99 ? 1.087 7.313 6.616 1.00 81.25 99 ASP A N 1
ATOM 773 C CA . ASP A 1 99 ? 0.155 6.560 7.453 1.00 81.25 99 ASP A CA 1
ATOM 774 C C . ASP A 1 99 ? 0.634 6.467 8.905 1.00 81.25 99 ASP A C 1
ATOM 776 O O . ASP A 1 99 ? -0.175 6.600 9.831 1.00 81.25 99 ASP A O 1
ATOM 780 N N . ILE A 1 100 ? 1.945 6.316 9.117 1.00 83.88 100 ILE A N 1
ATOM 781 C CA . ILE A 1 100 ? 2.559 6.365 10.449 1.00 83.88 100 ILE A CA 1
ATOM 782 C C . ILE A 1 100 ? 2.324 7.737 11.087 1.00 83.88 100 ILE A C 1
ATOM 784 O O . ILE A 1 100 ? 1.799 7.806 12.201 1.00 83.88 100 ILE A O 1
ATOM 788 N N . GLU A 1 101 ? 2.639 8.825 10.382 1.00 87.69 101 GLU A N 1
ATOM 789 C CA . GLU A 1 101 ? 2.456 10.186 10.899 1.00 87.69 101 GLU A CA 1
ATOM 790 C C . GLU A 1 101 ? 0.981 10.495 11.184 1.00 87.69 101 GLU A C 1
ATOM 792 O O . GLU A 1 101 ? 0.638 10.954 12.277 1.00 87.69 101 GLU A O 1
ATOM 797 N N . LYS A 1 102 ? 0.069 10.142 10.266 1.00 84.00 102 LYS A N 1
ATOM 798 C CA . LYS A 1 102 ? -1.386 10.261 10.479 1.00 84.00 102 LYS A CA 1
ATOM 799 C C . LYS A 1 102 ? -1.831 9.475 11.715 1.00 84.00 102 LYS A C 1
ATOM 801 O O . LYS A 1 102 ? -2.677 9.957 12.475 1.00 84.00 102 LYS A O 1
ATOM 806 N N . GLY A 1 103 ? -1.281 8.279 11.926 1.00 81.56 103 GLY A N 1
ATOM 807 C CA . GLY A 1 103 ? -1.530 7.457 13.108 1.00 81.56 103 GLY A CA 1
ATOM 808 C C . GLY A 1 103 ? -1.082 8.142 14.400 1.00 81.56 103 GLY A C 1
ATOM 809 O O . GLY A 1 103 ? -1.873 8.256 15.341 1.00 81.56 103 GLY A O 1
ATOM 810 N N . ILE A 1 104 ? 0.148 8.665 14.426 1.00 84.50 104 ILE A N 1
ATOM 811 C CA . ILE A 1 104 ? 0.712 9.401 15.566 1.00 84.50 104 ILE A CA 1
ATOM 812 C C . ILE A 1 104 ? -0.135 10.640 15.882 1.00 84.50 104 ILE A C 1
ATOM 814 O O . ILE A 1 104 ? -0.518 10.840 17.038 1.00 84.50 104 ILE A O 1
ATOM 818 N N . SER A 1 105 ? -0.470 11.458 14.879 1.00 82.88 105 SER A N 1
ATOM 819 C CA . SER A 1 105 ? -1.282 12.667 15.064 1.00 82.88 105 SER A CA 1
ATOM 820 C C . SER A 1 105 ? -2.667 12.352 15.633 1.00 82.88 105 SER A C 1
ATOM 822 O O . SER A 1 105 ? -3.094 12.999 16.590 1.00 82.88 105 SER A O 1
ATOM 824 N N . LYS A 1 106 ? -3.353 11.327 15.104 1.00 80.00 106 LYS A N 1
ATOM 825 C CA . LYS A 1 106 ? -4.672 10.894 15.604 1.00 80.00 106 LYS A CA 1
ATOM 826 C C . LYS A 1 106 ? -4.613 10.353 17.032 1.00 80.00 106 LYS A C 1
ATOM 828 O O . LYS A 1 106 ? -5.562 10.534 17.795 1.00 80.00 106 LYS A O 1
ATOM 833 N N . ALA A 1 107 ? -3.533 9.663 17.394 1.00 76.75 107 ALA A N 1
ATOM 834 C CA . ALA A 1 107 ? -3.342 9.178 18.755 1.00 76.75 107 ALA A CA 1
ATOM 835 C C . ALA A 1 107 ? -3.167 10.348 19.734 1.00 76.75 107 ALA A C 1
ATOM 837 O O . ALA A 1 107 ? -3.876 10.406 20.738 1.00 76.75 107 ALA A O 1
ATOM 838 N N . LYS A 1 108 ? -2.300 11.317 19.404 1.00 78.88 108 LYS A N 1
ATOM 839 C CA . LYS A 1 108 ? -2.079 12.523 20.221 1.00 78.88 108 LYS A CA 1
ATOM 840 C C . LYS A 1 108 ? -3.370 13.316 20.434 1.00 78.88 108 LYS A C 1
ATOM 842 O O . LYS A 1 108 ? -3.733 13.571 21.575 1.00 78.88 108 LYS A O 1
ATOM 847 N N . SER A 1 109 ? -4.135 13.582 19.372 1.00 75.62 109 SER A N 1
ATOM 848 C CA . SER A 1 109 ? -5.389 14.341 19.489 1.00 75.62 109 SER A CA 1
ATOM 849 C C . SER A 1 109 ? -6.426 13.668 20.399 1.00 75.62 109 SER A C 1
ATOM 851 O O . SER A 1 109 ? -7.192 14.345 21.082 1.00 75.62 109 SER A O 1
ATOM 853 N N . LYS A 1 110 ? -6.473 12.328 20.423 1.00 68.94 110 LYS A N 1
ATOM 854 C CA . LYS A 1 110 ? -7.363 11.587 21.330 1.00 68.94 110 LYS A CA 1
ATOM 855 C C . LYS A 1 110 ? -6.895 11.653 22.783 1.00 68.94 110 LYS A C 1
ATOM 857 O O . LYS A 1 110 ? -7.737 11.793 23.663 1.00 68.94 110 LYS A O 1
ATOM 862 N N . VAL A 1 111 ? -5.587 11.571 23.032 1.00 63.00 111 VAL A N 1
ATOM 863 C CA . VAL A 1 111 ? -5.013 11.703 24.382 1.00 63.00 111 VAL A CA 1
ATOM 864 C C . VAL A 1 111 ? -5.275 13.103 24.946 1.00 63.00 111 VAL A C 1
ATOM 866 O O . VAL A 1 111 ? -5.751 13.216 26.074 1.00 63.00 111 VAL A O 1
ATOM 869 N N . ASP A 1 112 ? -5.092 14.150 24.139 1.00 57.16 112 ASP A N 1
ATOM 870 C CA . ASP A 1 112 ? -5.341 15.540 24.551 1.00 57.16 112 ASP A CA 1
ATOM 871 C C . ASP A 1 112 ? -6.829 15.823 24.836 1.00 57.16 112 ASP A C 1
ATOM 873 O O . ASP A 1 112 ? -7.160 16.676 25.652 1.00 57.16 112 ASP A O 1
ATOM 877 N N . THR A 1 113 ? -7.750 15.073 24.221 1.00 54.12 113 THR A N 1
ATOM 878 C CA . THR A 1 113 ? -9.192 15.179 24.520 1.00 54.12 113 THR A CA 1
ATOM 879 C C . THR A 1 113 ? -9.559 14.521 25.858 1.00 54.12 113 THR A C 1
ATOM 881 O O . THR A 1 113 ? -10.536 14.914 26.491 1.00 54.12 113 THR A O 1
ATOM 884 N N . ILE A 1 114 ? -8.790 13.522 26.306 1.00 53.34 114 ILE A N 1
ATOM 885 C CA . ILE A 1 114 ? -9.020 12.824 27.582 1.00 53.34 114 ILE A CA 1
ATOM 886 C C . ILE A 1 114 ? -8.484 13.654 28.758 1.00 53.34 114 ILE A C 1
ATOM 888 O O . ILE A 1 114 ? -9.069 13.636 29.840 1.00 53.34 114 ILE A O 1
ATOM 892 N N . ILE A 1 115 ? -7.412 14.423 28.546 1.00 55.25 115 ILE A N 1
ATOM 893 C CA . ILE A 1 115 ? -6.850 15.344 29.541 1.00 55.25 115 ILE A CA 1
ATOM 894 C C . ILE A 1 115 ? -7.509 16.722 29.373 1.00 55.25 115 ILE A C 1
ATOM 896 O O . ILE A 1 115 ? -6.902 17.680 28.908 1.00 55.25 115 ILE A O 1
ATOM 900 N N . GLN A 1 116 ? -8.780 16.834 29.751 1.00 49.03 116 GLN A N 1
ATOM 901 C CA . GLN A 1 116 ? -9.369 18.143 30.046 1.00 49.03 116 GLN A CA 1
ATOM 902 C C . GLN A 1 116 ? -8.952 18.520 31.481 1.00 49.03 116 GLN A C 1
ATOM 904 O O . GLN A 1 116 ? -9.074 17.668 32.369 1.00 49.03 116 GLN A O 1
ATOM 909 N N . PRO A 1 117 ? -8.455 19.741 31.761 1.00 52.56 117 PRO A N 1
ATOM 910 C CA . PRO A 1 117 ? -8.280 20.174 33.140 1.00 52.56 117 PRO A CA 1
ATOM 911 C C . PRO A 1 117 ? -9.652 20.145 33.816 1.00 52.56 117 PRO A C 1
ATOM 913 O O . PRO A 1 117 ? -10.622 20.691 33.298 1.00 52.56 117 PRO A O 1
ATOM 916 N N . SER A 1 118 ? -9.742 19.470 34.959 1.00 56.84 118 SER A N 1
ATOM 917 C CA . SER A 1 118 ? -10.893 19.600 35.843 1.00 56.84 118 SER A CA 1
ATOM 918 C C . SER A 1 118 ? -11.031 21.076 36.194 1.00 56.84 118 SER A C 1
ATOM 920 O O . SER A 1 118 ? -10.134 21.613 36.845 1.00 56.84 118 SER A O 1
ATOM 922 N N . ASP A 1 119 ? -12.106 21.719 35.735 1.00 54.16 119 ASP A N 1
ATOM 923 C CA . ASP A 1 119 ? -12.450 23.083 36.127 1.00 54.16 119 ASP A CA 1
ATOM 924 C C . ASP A 1 119 ? -12.384 23.187 37.653 1.00 54.16 119 ASP A C 1
ATOM 926 O O . ASP A 1 119 ? -13.193 22.603 38.381 1.00 54.16 119 ASP A O 1
ATOM 930 N N . SER A 1 120 ? -11.371 23.905 38.127 1.00 51.75 120 SER A N 1
ATOM 931 C CA . SER A 1 120 ? -11.187 24.263 39.524 1.00 51.75 120 SER A CA 1
ATOM 932 C C . SER A 1 120 ? -12.326 25.206 39.916 1.00 51.75 120 SER A C 1
ATOM 934 O O . SER A 1 120 ? -12.292 26.391 39.579 1.00 51.75 120 SER A O 1
ATOM 936 N N . ARG A 1 121 ? -13.353 24.675 40.583 1.00 42.81 121 ARG A N 1
ATOM 937 C CA . ARG A 1 121 ? -14.299 25.473 41.374 1.00 42.81 121 ARG A CA 1
ATOM 938 C C . ARG A 1 121 ? -13.763 25.699 42.777 1.00 42.81 121 ARG A C 1
ATOM 940 O O . ARG A 1 121 ? -13.191 24.738 43.337 1.00 42.81 121 ARG A O 1
#

pLDDT: mean 78.41, std 12.16, range [42.81, 92.25]

Sequence (121 aa):
MKTRASKISSDSIQVLGAGAIGRNTIHYDAILDFRQNNVGPEWFGGILSSKLGFSGEISGFRPDGTTEVWLNESRNRVNNWIQTTTWFGEDPRNALLEDIEKGISKAKSKVDTIIQPSDSR

Radius of gyration: 22.6 Å; chains: 1; bounding box: 44×53×62 Å

Secondary structure (DSSP, 8-state):
---EEEEE-SSEEEEE-SSSS-EEEEE-S----------S-EEEEEEESS----TT-EEEE-TTS-EEEEESS-GGG-S--SEEEEEESS-TTTHHHHHHHHHHHHHHHHHHHH-------

Foldseek 3Di:
DAKDFDDDDQFWTWIAHPDPPRIDIDGDDDDDDPPDDLAAQKKKKAKALDDDDDPPWDWDADPVNIIIIIDSDDPPPDDGGPTIDMHRHPDPVCVVVVVVVVVVVVVVVVVVVVPDPDPDD